Protein AF-A0A923J3U8-F1 (afdb_monomer_lite)

Secondary structure (DSSP, 8-state):
-----PPPHHHHHHHHHHHHHHHHHHSSPPPHHHHHHHHTSHHHHHHHHHHHHHHHHT--

Structure (mmCIF, N/CA/C/O backbone):
data_AF-A0A923J3U8-F1
#
_entry.id   AF-A0A923J3U8-F1
#
loop_
_atom_site.group_PDB
_atom_site.id
_atom_site.type_symbol
_atom_site.label_atom_id
_atom_site.label_alt_id
_atom_site.label_comp_id
_atom_site.label_asym_id
_atom_site.label_entity_id
_atom_site.label_seq_id
_atom_site.pdbx_PDB_ins_code
_atom_site.Cartn_x
_atom_site.Cartn_y
_atom_site.Cartn_z
_atom_site.occupancy
_atom_site.B_iso_or_equiv
_atom_site.auth_seq_id
_atom_site.auth_comp_id
_atom_site.auth_asym_id
_atom_site.auth_atom_id
_atom_site.pdbx_PDB_model_num
ATOM 1 N N . MET A 1 1 ? 9.658 -28.189 9.900 1.00 41.75 1 MET A N 1
ATOM 2 C CA . MET A 1 1 ? 8.798 -27.543 8.888 1.00 41.75 1 MET A CA 1
ATOM 3 C C . MET A 1 1 ? 7.868 -26.626 9.658 1.00 41.75 1 MET A C 1
ATOM 5 O O . MET A 1 1 ? 6.953 -27.126 10.299 1.00 41.75 1 MET A O 1
ATOM 9 N N . SER A 1 2 ? 8.207 -25.340 9.758 1.00 45.69 2 SER A N 1
ATOM 10 C CA . SER A 1 2 ? 7.415 -24.388 10.545 1.00 45.69 2 SER A CA 1
ATOM 11 C C . SER A 1 2 ? 6.089 -24.145 9.824 1.00 45.69 2 SER 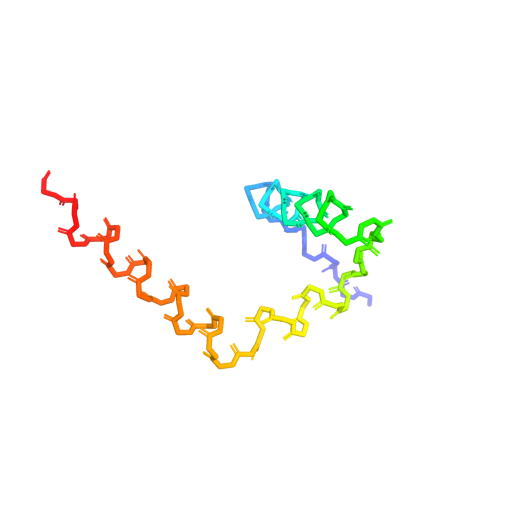A C 1
ATOM 13 O O . SER A 1 2 ? 6.115 -23.941 8.611 1.00 45.69 2 SER A O 1
ATOM 15 N N . PRO A 1 3 ? 4.942 -24.228 10.515 1.00 48.34 3 PRO A N 1
ATOM 16 C CA . PRO A 1 3 ? 3.650 -24.056 9.877 1.00 48.34 3 PRO A CA 1
ATOM 17 C C . PRO A 1 3 ? 3.607 -22.626 9.353 1.00 48.34 3 PRO A C 1
ATOM 19 O O . PRO A 1 3 ? 3.774 -21.689 10.129 1.00 48.34 3 PRO A O 1
ATOM 22 N N . HIS A 1 4 ? 3.445 -22.456 8.043 1.00 48.69 4 HIS A N 1
ATOM 23 C CA . HIS A 1 4 ? 3.158 -21.156 7.455 1.00 48.69 4 HIS A CA 1
ATOM 24 C C . HIS A 1 4 ? 1.912 -20.616 8.157 1.00 48.69 4 HIS A C 1
ATOM 26 O O . HIS A 1 4 ? 0.802 -21.112 7.950 1.00 48.69 4 HIS A O 1
ATOM 32 N N . GLN A 1 5 ? 2.125 -19.687 9.087 1.00 62.72 5 GLN A N 1
ATOM 33 C CA . GLN A 1 5 ? 1.070 -19.014 9.816 1.00 62.72 5 GLN A CA 1
ATOM 34 C C . GLN A 1 5 ? 0.215 -18.326 8.760 1.00 62.72 5 GLN A C 1
ATOM 36 O O . GLN A 1 5 ? 0.711 -17.468 8.033 1.00 62.72 5 GLN A O 1
ATOM 41 N N . ARG A 1 6 ? -1.033 -18.784 8.599 1.00 70.88 6 ARG A N 1
ATOM 42 C CA . ARG A 1 6 ? -1.959 -18.150 7.663 1.00 70.88 6 ARG A CA 1
ATOM 43 C C . ARG A 1 6 ? -2.052 -16.681 8.050 1.00 70.88 6 ARG A C 1
ATOM 45 O O . ARG A 1 6 ? -2.318 -16.373 9.213 1.00 70.88 6 ARG A O 1
ATOM 52 N N . ILE A 1 7 ? -1.779 -15.818 7.082 1.00 76.81 7 ILE A N 1
ATOM 53 C CA . ILE A 1 7 ? -2.021 -14.388 7.202 1.00 76.81 7 ILE A CA 1
ATOM 54 C C . ILE A 1 7 ? -3.532 -14.209 7.406 1.00 76.81 7 ILE A C 1
ATOM 56 O O . ILE A 1 7 ? -4.331 -14.956 6.836 1.00 76.81 7 ILE A O 1
ATOM 60 N N . ASP A 1 8 ? -3.910 -13.295 8.299 1.00 89.81 8 ASP A N 1
ATOM 61 C CA . ASP A 1 8 ? -5.315 -12.957 8.524 1.00 89.81 8 ASP A CA 1
ATOM 62 C C . ASP A 1 8 ? -5.953 -12.502 7.195 1.00 89.81 8 ASP A C 1
ATOM 64 O O . ASP A 1 8 ? -5.313 -11.719 6.489 1.00 89.81 8 ASP A O 1
ATOM 68 N N . PRO A 1 9 ? -7.173 -12.949 6.836 1.00 90.25 9 PRO A N 1
ATOM 69 C CA . PRO A 1 9 ? -7.809 -12.569 5.574 1.00 90.25 9 PRO A CA 1
ATOM 70 C C . PRO A 1 9 ? -7.852 -11.056 5.334 1.00 90.25 9 PRO A C 1
ATOM 72 O O . PRO A 1 9 ? -7.639 -10.618 4.211 1.00 90.25 9 PRO A O 1
ATOM 75 N N . VAL A 1 10 ? -8.030 -10.251 6.388 1.00 92.44 10 VAL A N 1
ATOM 76 C CA . VAL A 1 10 ? -8.042 -8.783 6.275 1.00 92.44 10 VAL A CA 1
ATOM 77 C C . VAL A 1 10 ? -6.687 -8.253 5.803 1.00 92.44 10 VAL A C 1
ATOM 79 O O . VAL A 1 10 ? -6.618 -7.303 5.025 1.00 92.44 10 VAL A O 1
ATOM 82 N N . LEU A 1 11 ? -5.594 -8.865 6.263 1.00 91.69 11 LEU A N 1
ATOM 83 C CA . LEU A 1 11 ? -4.252 -8.492 5.833 1.00 91.69 11 LEU A CA 1
ATOM 84 C C . LEU A 1 11 ? -3.956 -9.008 4.418 1.00 91.69 11 LEU A C 1
ATOM 86 O O . LEU A 1 11 ? -3.267 -8.323 3.670 1.00 91.69 11 LEU A O 1
ATOM 90 N N . THR A 1 12 ? -4.505 -10.160 4.024 1.00 92.62 12 THR A N 1
ATOM 91 C CA . THR A 1 12 ? -4.433 -10.638 2.634 1.00 92.62 12 THR A CA 1
ATOM 92 C C . THR A 1 12 ? -5.124 -9.669 1.672 1.00 92.62 12 THR A C 1
ATOM 94 O O . THR A 1 12 ? -4.479 -9.214 0.733 1.00 92.62 12 THR A O 1
ATOM 97 N N . ASP A 1 13 ? -6.361 -9.254 1.954 1.00 94.94 13 ASP A N 1
ATOM 98 C CA . ASP A 1 13 ? -7.105 -8.315 1.098 1.00 94.94 13 ASP A CA 1
ATOM 99 C C . ASP A 1 13 ? -6.386 -6.956 0.964 1.00 94.94 13 ASP A C 1
ATOM 101 O O . ASP A 1 13 ? -6.384 -6.319 -0.096 1.00 94.94 13 ASP A O 1
ATOM 105 N N . ALA A 1 14 ? -5.736 -6.501 2.042 1.00 95.50 14 ALA A N 1
ATOM 106 C CA . ALA A 1 14 ? -4.934 -5.281 2.025 1.00 95.50 14 ALA A CA 1
ATOM 107 C C . ALA A 1 14 ? -3.686 -5.418 1.137 1.00 95.50 14 ALA A C 1
ATOM 109 O O . ALA A 1 14 ? -3.353 -4.487 0.402 1.00 95.50 14 ALA A O 1
ATOM 110 N N . LEU A 1 15 ? -3.004 -6.567 1.183 1.00 95.56 15 LEU A N 1
ATOM 111 C CA . LEU A 1 15 ? -1.847 -6.842 0.329 1.00 95.56 15 LEU A CA 1
ATOM 112 C C . LEU A 1 15 ? -2.250 -6.938 -1.148 1.00 95.56 15 LEU A C 1
ATOM 114 O O . LEU A 1 15 ? -1.565 -6.351 -1.983 1.00 95.56 15 LEU A O 1
ATO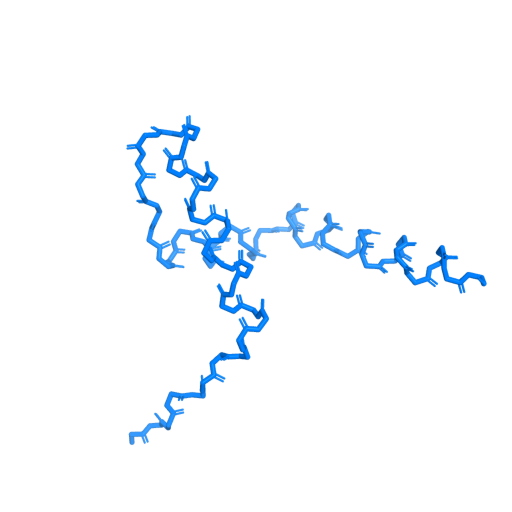M 118 N N . ASP A 1 16 ? -3.386 -7.567 -1.457 1.00 95.94 16 ASP A N 1
ATOM 119 C CA . ASP A 1 16 ? -3.930 -7.628 -2.821 1.00 95.94 16 ASP A CA 1
ATOM 120 C C . ASP A 1 16 ? -4.247 -6.222 -3.351 1.00 95.94 16 ASP A C 1
ATOM 122 O O . ASP A 1 16 ? -3.855 -5.865 -4.461 1.00 95.94 16 ASP A O 1
ATOM 126 N N . THR A 1 17 ? -4.857 -5.371 -2.519 1.00 97.69 17 THR A N 1
ATOM 127 C CA . THR A 1 17 ? -5.137 -3.968 -2.869 1.00 97.69 17 THR A CA 1
ATOM 128 C C . THR A 1 17 ? -3.856 -3.188 -3.189 1.00 97.69 17 THR A C 1
ATOM 130 O O . THR A 1 17 ? -3.819 -2.404 -4.141 1.00 97.69 17 THR A O 1
ATOM 133 N N . VAL A 1 18 ? -2.791 -3.391 -2.407 1.00 97.12 18 VAL A N 1
ATOM 134 C CA . VAL A 1 18 ? -1.480 -2.769 -2.658 1.00 97.12 18 VAL A CA 1
ATOM 135 C C . VAL A 1 18 ? -0.880 -3.281 -3.968 1.00 97.12 18 VAL A C 1
ATOM 137 O O . VAL A 1 18 ? -0.370 -2.477 -4.753 1.00 97.12 18 VAL A O 1
ATOM 140 N N . SER A 1 19 ? -0.964 -4.588 -4.221 1.00 97.75 19 SER A N 1
ATOM 141 C CA . SER A 1 19 ? -0.452 -5.214 -5.443 1.00 97.75 19 SER A CA 1
ATOM 142 C C . SER A 1 19 ? -1.145 -4.663 -6.688 1.00 97.75 19 SER A C 1
ATOM 144 O O . SER A 1 19 ? -0.484 -4.153 -7.599 1.00 97.75 19 SER A O 1
ATOM 146 N N . ASP A 1 20 ? -2.481 -4.635 -6.667 1.00 98.25 20 ASP A N 1
ATOM 147 C CA . ASP A 1 20 ? -3.312 -4.080 -7.733 1.00 98.25 20 ASP A CA 1
ATOM 148 C C . ASP A 1 20 ? -2.988 -2.611 -7.996 1.00 98.25 20 ASP A C 1
ATOM 150 O O . ASP A 1 20 ? -2.838 -2.202 -9.151 1.00 98.25 20 ASP A O 1
ATOM 154 N N . PHE A 1 21 ? -2.842 -1.808 -6.940 1.00 98.25 21 PHE A N 1
ATOM 155 C CA . PHE A 1 21 ? -2.476 -0.403 -7.073 1.00 98.25 21 PHE A CA 1
ATOM 156 C C . PHE A 1 21 ? -1.115 -0.241 -7.758 1.00 98.25 21 PHE A C 1
ATOM 158 O O . PHE A 1 21 ? -1.006 0.507 -8.733 1.00 98.25 21 PHE A O 1
ATOM 165 N N . ILE A 1 22 ? -0.084 -0.960 -7.298 1.00 98.19 22 ILE A N 1
ATOM 166 C CA . ILE A 1 22 ? 1.264 -0.875 -7.876 1.00 98.19 22 ILE A CA 1
ATOM 167 C C . ILE A 1 22 ? 1.239 -1.305 -9.343 1.00 98.19 22 ILE A C 1
ATOM 169 O O . ILE A 1 22 ? 1.783 -0.598 -10.199 1.00 98.19 22 ILE A O 1
ATOM 173 N N . ARG A 1 23 ? 0.556 -2.405 -9.664 1.00 98.38 23 ARG A N 1
ATOM 174 C CA . ARG A 1 23 ? 0.383 -2.854 -11.045 1.00 98.38 23 ARG A CA 1
ATOM 175 C C . ARG A 1 23 ? -0.318 -1.802 -11.900 1.00 98.38 23 ARG A C 1
ATOM 177 O O . ARG A 1 23 ? 0.116 -1.555 -13.022 1.00 98.38 23 ARG A O 1
ATOM 184 N N . GLN A 1 24 ? -1.389 -1.185 -11.406 1.00 98.62 24 GLN A N 1
ATOM 185 C CA . GLN A 1 24 ? -2.144 -0.182 -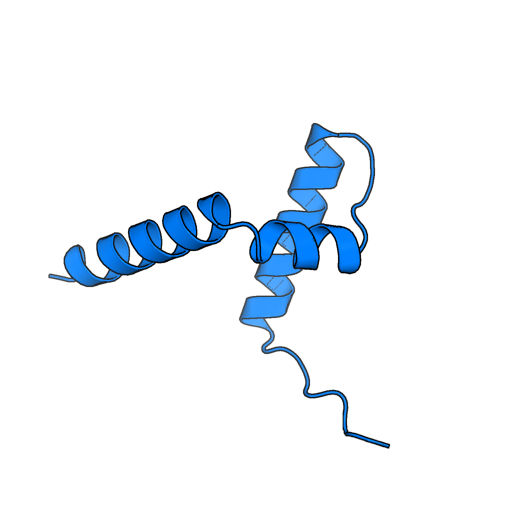12.160 1.00 98.62 24 GLN A CA 1
ATOM 186 C C . GLN A 1 24 ? -1.302 1.055 -12.483 1.00 98.62 24 GLN A C 1
ATOM 188 O O . GLN A 1 24 ? -1.396 1.579 -13.592 1.00 98.62 24 GLN A O 1
ATOM 193 N N . VAL A 1 25 ? -0.471 1.516 -11.543 1.00 98.19 25 VAL A N 1
ATOM 194 C CA . VAL A 1 25 ? 0.301 2.758 -11.717 1.00 98.19 25 VAL A CA 1
ATOM 195 C C . VAL A 1 25 ? 1.652 2.549 -12.402 1.00 98.19 25 VAL A C 1
ATOM 197 O O . VAL A 1 25 ? 2.131 3.457 -13.078 1.00 98.19 25 VAL A O 1
ATOM 200 N N . THR A 1 26 ? 2.271 1.375 -12.254 1.00 97.62 26 THR A N 1
ATOM 201 C CA . THR A 1 26 ? 3.595 1.073 -12.835 1.00 97.62 26 THR A CA 1
ATOM 202 C C . THR A 1 26 ? 3.533 0.188 -14.081 1.00 97.62 26 THR A C 1
ATOM 204 O O . THR A 1 26 ? 4.495 0.136 -14.846 1.00 97.62 26 THR A O 1
ATOM 207 N N . GLY A 1 27 ? 2.421 -0.521 -14.295 1.00 98.31 27 GLY A N 1
ATOM 208 C CA . GLY A 1 27 ? 2.280 -1.556 -15.320 1.00 98.31 27 GLY A CA 1
ATOM 209 C C . GLY A 1 27 ? 2.951 -2.891 -14.971 1.00 98.31 27 GLY A C 1
ATOM 210 O O . GLY A 1 27 ? 2.903 -3.811 -15.787 1.00 98.31 27 GLY A O 1
ATOM 211 N N . VAL A 1 28 ? 3.570 -3.014 -13.791 1.00 97.38 28 VAL A N 1
ATOM 212 C CA . VAL A 1 28 ? 4.319 -4.201 -13.355 1.00 97.38 28 VAL A CA 1
ATOM 213 C C . VAL A 1 28 ? 3.777 -4.693 -12.015 1.00 97.38 28 VAL A C 1
ATOM 215 O O . VAL A 1 28 ? 3.609 -3.915 -11.081 1.00 97.38 28 VAL A O 1
ATOM 218 N N . GLU A 1 29 ? 3.505 -5.993 -11.930 1.00 96.69 29 GLU A N 1
ATOM 219 C CA . GLU A 1 29 ? 3.119 -6.645 -10.677 1.00 96.69 29 GLU A CA 1
ATOM 220 C C . GLU A 1 29 ? 4.314 -6.655 -9.708 1.00 96.69 29 GLU A C 1
ATOM 222 O O . GLU A 1 29 ? 5.392 -7.115 -10.106 1.00 96.69 29 GLU A O 1
ATOM 227 N N . PRO A 1 30 ? 4.169 -6.168 -8.465 1.00 97.56 30 PRO A N 1
ATOM 228 C CA . PRO A 1 30 ? 5.227 -6.291 -7.473 1.00 97.56 30 PRO A CA 1
ATOM 229 C C . PRO A 1 30 ? 5.369 -7.741 -6.999 1.00 97.56 30 PRO A C 1
ATOM 231 O O . PRO A 1 30 ? 4.419 -8.522 -6.991 1.00 97.56 30 PRO A O 1
ATOM 234 N N . THR A 1 31 ? 6.563 -8.105 -6.544 1.00 97.06 31 THR A N 1
ATOM 235 C CA . THR A 1 31 ? 6.751 -9.346 -5.789 1.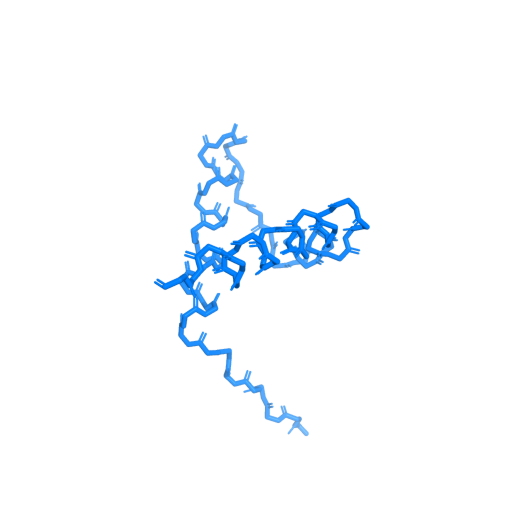00 97.06 31 THR A CA 1
ATOM 236 C C . THR A 1 31 ? 6.422 -9.132 -4.310 1.00 97.06 31 THR A C 1
ATOM 238 O O . THR A 1 31 ? 6.491 -8.015 -3.793 1.00 97.06 31 THR A O 1
ATOM 241 N N . GLU A 1 32 ? 6.149 -10.216 -3.579 1.00 93.44 32 GLU A N 1
ATOM 242 C CA . GLU A 1 32 ? 5.998 -10.157 -2.116 1.00 93.44 32 GLU A CA 1
ATOM 243 C C . GLU A 1 32 ? 7.230 -9.539 -1.429 1.00 93.44 32 GLU A C 1
ATOM 245 O O . GLU A 1 32 ? 7.100 -8.842 -0.424 1.00 93.44 32 GLU A O 1
ATOM 250 N N . ALA A 1 33 ? 8.429 -9.757 -1.986 1.00 96.38 33 ALA A N 1
ATOM 251 C CA . ALA A 1 33 ? 9.668 -9.183 -1.471 1.00 96.38 33 ALA A CA 1
ATOM 252 C C . ALA A 1 33 ? 9.727 -7.659 -1.663 1.00 96.38 33 ALA A C 1
ATOM 254 O O . ALA A 1 33 ? 10.178 -6.961 -0.755 1.00 96.38 33 ALA A O 1
ATOM 255 N N . ASP A 1 34 ? 9.234 -7.143 -2.794 1.00 97.62 34 ASP A N 1
ATOM 256 C CA . ASP A 1 34 ? 9.153 -5.699 -3.046 1.00 97.62 34 ASP A CA 1
ATOM 257 C C . ASP A 1 34 ? 8.214 -5.025 -2.040 1.00 97.62 34 ASP A C 1
ATOM 259 O O . ASP A 1 34 ? 8.560 -4.006 -1.440 1.00 97.62 34 ASP A O 1
ATOM 263 N N . ILE A 1 35 ? 7.044 -5.631 -1.805 1.00 96.88 35 ILE A N 1
ATOM 264 C CA . ILE A 1 35 ? 6.064 -5.130 -0.833 1.00 96.88 35 ILE A CA 1
ATOM 265 C C . ILE A 1 35 ? 6.642 -5.189 0.587 1.00 96.88 35 ILE A C 1
ATOM 267 O O . ILE A 1 35 ? 6.548 -4.211 1.328 1.00 96.88 35 ILE A O 1
ATOM 271 N N . ALA A 1 36 ? 7.275 -6.299 0.9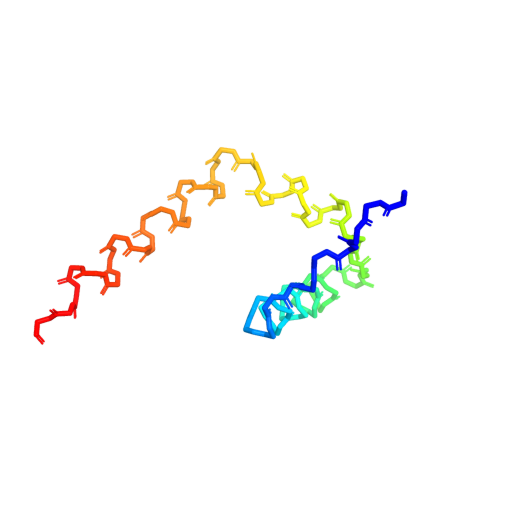75 1.00 96.00 36 ALA A N 1
ATOM 272 C CA . ALA A 1 36 ? 7.867 -6.449 2.303 1.00 96.00 36 ALA A CA 1
ATOM 273 C C . ALA A 1 36 ? 8.998 -5.437 2.562 1.00 96.00 36 ALA A C 1
ATOM 275 O O . ALA A 1 36 ? 9.067 -4.845 3.644 1.00 96.00 36 ALA A O 1
ATOM 276 N N . ASP A 1 37 ? 9.869 -5.202 1.575 1.00 97.75 37 ASP A N 1
ATOM 277 C CA . ASP A 1 37 ? 10.908 -4.176 1.676 1.00 97.75 37 ASP A CA 1
ATOM 278 C C . ASP A 1 37 ? 10.284 -2.782 1.815 1.00 97.75 37 ASP A C 1
ATOM 280 O O . ASP A 1 37 ? 10.644 -2.042 2.731 1.00 97.75 37 ASP A O 1
ATOM 284 N N . ALA A 1 38 ? 9.288 -2.448 0.987 1.00 97.25 38 ALA A N 1
ATOM 285 C CA . ALA A 1 38 ? 8.602 -1.160 1.042 1.00 97.25 38 ALA A CA 1
ATOM 286 C C . ALA A 1 38 ? 7.932 -0.910 2.404 1.00 97.25 38 ALA A C 1
ATOM 288 O O . ALA A 1 38 ? 8.146 0.143 3.010 1.00 97.25 38 ALA A O 1
ATOM 289 N N . LEU A 1 39 ? 7.186 -1.890 2.926 1.00 96.56 39 LEU A N 1
ATOM 290 C CA . LEU A 1 39 ? 6.490 -1.804 4.217 1.00 96.56 39 LEU A CA 1
ATOM 291 C C . LEU A 1 39 ? 7.441 -1.610 5.408 1.00 96.56 39 LEU A C 1
ATOM 293 O O . LEU A 1 39 ? 7.027 -1.099 6.447 1.00 96.56 39 LEU A O 1
ATOM 297 N N . THR A 1 40 ? 8.713 -1.990 5.265 1.00 96.56 40 THR A N 1
ATOM 298 C CA . THR A 1 40 ? 9.729 -1.864 6.322 1.00 96.56 40 THR A CA 1
ATOM 299 C C . THR A 1 40 ? 10.636 -0.642 6.157 1.00 96.56 40 THR A C 1
ATOM 301 O O . THR A 1 40 ? 11.534 -0.413 6.973 1.00 96.56 40 THR A O 1
ATOM 304 N N . ARG A 1 41 ? 10.388 0.220 5.159 1.00 98.06 41 ARG A N 1
ATOM 305 C CA . ARG A 1 41 ? 11.067 1.518 5.049 1.00 98.06 41 ARG A CA 1
ATOM 306 C C . ARG A 1 41 ? 10.550 2.491 6.108 1.00 98.06 41 ARG A C 1
ATOM 308 O O . ARG A 1 41 ? 9.350 2.616 6.329 1.00 98.06 41 ARG A O 1
ATOM 315 N N . TYR A 1 42 ? 11.470 3.237 6.727 1.00 97.38 42 TYR A N 1
ATOM 316 C CA . TYR A 1 42 ? 11.168 4.146 7.843 1.00 97.38 42 TYR A CA 1
ATOM 317 C C . TYR A 1 42 ? 10.017 5.116 7.552 1.00 97.38 42 TYR A C 1
ATOM 319 O O . TYR A 1 42 ? 9.131 5.274 8.385 1.00 97.38 42 TYR A O 1
ATOM 327 N N . PHE A 1 43 ? 10.013 5.746 6.374 1.00 97.06 43 PHE A N 1
ATOM 328 C CA . PHE A 1 43 ? 8.970 6.705 6.019 1.00 97.06 43 PHE A CA 1
ATOM 329 C C . PHE A 1 43 ? 7.592 6.032 5.913 1.00 97.06 43 PHE A C 1
ATOM 331 O O . PHE A 1 43 ? 6.635 6.560 6.460 1.00 97.06 43 PHE A O 1
ATOM 338 N N . VAL A 1 44 ? 7.502 4.832 5.326 1.00 97.38 44 VAL A N 1
ATOM 339 C CA . VAL A 1 44 ? 6.246 4.064 5.239 1.00 97.38 44 VAL A CA 1
ATOM 340 C C . VAL A 1 44 ? 5.759 3.663 6.627 1.00 97.38 44 VAL A C 1
ATOM 342 O O . VAL A 1 44 ? 4.594 3.868 6.954 1.00 97.38 44 VAL A O 1
ATOM 345 N N . MET A 1 45 ? 6.653 3.156 7.481 1.00 98.06 45 MET A N 1
ATOM 346 C CA . MET A 1 45 ? 6.300 2.829 8.865 1.00 98.06 45 MET A CA 1
ATOM 347 C C . MET A 1 45 ? 5.813 4.060 9.640 1.00 98.06 45 MET A C 1
ATOM 349 O O . MET A 1 45 ? 4.901 3.943 10.458 1.00 98.06 45 MET A O 1
ATOM 353 N N . ASN A 1 46 ? 6.394 5.236 9.383 1.00 98.00 46 ASN A N 1
ATOM 354 C CA . ASN A 1 46 ? 5.953 6.474 10.011 1.00 98.00 46 ASN A CA 1
ATOM 355 C C . ASN A 1 46 ? 4.541 6.880 9.555 1.00 98.00 46 ASN A C 1
ATOM 357 O O . ASN A 1 46 ? 3.720 7.186 10.412 1.00 98.00 46 ASN A O 1
ATOM 361 N N . GLU A 1 47 ? 4.238 6.796 8.256 1.00 97.88 47 GLU A N 1
ATOM 362 C CA . GLU A 1 47 ? 2.891 7.058 7.718 1.00 97.88 47 GLU A CA 1
ATOM 363 C C . GLU A 1 47 ? 1.847 6.077 8.277 1.00 97.88 47 GLU A C 1
ATOM 365 O O . GLU A 1 47 ? 0.764 6.483 8.691 1.00 97.88 47 GLU A O 1
ATOM 370 N N . ILE A 1 48 ? 2.182 4.781 8.369 1.00 97.06 48 ILE A N 1
ATOM 371 C CA . ILE A 1 48 ? 1.305 3.769 8.985 1.00 97.06 48 ILE A CA 1
ATOM 372 C C . ILE A 1 48 ? 1.029 4.126 10.453 1.00 97.06 48 ILE A C 1
ATOM 374 O O . ILE A 1 48 ? -0.118 4.079 10.900 1.00 97.06 48 ILE A O 1
ATOM 378 N N . LYS A 1 49 ? 2.069 4.499 11.211 1.00 97.56 49 LYS A N 1
ATOM 379 C CA . LYS A 1 49 ? 1.947 4.925 12.613 1.00 97.56 49 LYS A CA 1
ATOM 380 C C . LYS A 1 49 ? 1.049 6.162 12.738 1.00 97.56 49 LYS A C 1
ATOM 382 O O . LYS A 1 49 ? 0.133 6.137 13.558 1.00 97.56 49 LYS A O 1
ATOM 387 N N . ASP A 1 50 ? 1.275 7.192 11.923 1.00 97.62 50 ASP A N 1
ATOM 388 C CA . ASP A 1 50 ? 0.500 8.440 11.940 1.00 97.62 50 ASP A CA 1
ATOM 389 C C . ASP A 1 50 ? -0.978 8.180 11.579 1.00 97.62 50 ASP A C 1
ATOM 391 O O . ASP A 1 50 ? -1.884 8.645 12.273 1.00 97.62 50 ASP A O 1
ATOM 395 N N . HIS A 1 51 ? -1.248 7.337 10.575 1.00 96.38 51 HIS A N 1
ATOM 396 C CA . HIS A 1 51 ? -2.607 6.930 10.209 1.00 96.38 51 HIS A CA 1
ATOM 397 C C . HIS A 1 51 ? -3.326 6.179 11.343 1.00 96.38 51 HIS A C 1
ATOM 399 O O . HIS A 1 51 ? -4.485 6.467 11.648 1.00 96.38 51 HIS A O 1
ATOM 405 N N . ILE A 1 52 ? -2.645 5.239 12.011 1.00 96.38 52 ILE A N 1
ATOM 406 C CA . ILE A 1 52 ? -3.206 4.501 13.155 1.00 96.38 52 ILE A CA 1
ATOM 407 C C . ILE A 1 52 ? -3.525 5.444 14.320 1.00 96.38 52 ILE A C 1
ATOM 409 O O . ILE A 1 52 ? -4.559 5.272 14.969 1.00 96.38 52 ILE A O 1
ATOM 413 N N . GLN A 1 53 ? -2.654 6.416 14.606 1.00 96.88 53 GLN A N 1
ATOM 414 C CA . GLN A 1 53 ? -2.898 7.420 15.645 1.00 96.88 53 GLN A CA 1
ATOM 415 C C . GLN A 1 53 ? -4.136 8.253 15.310 1.00 96.88 53 GLN A C 1
ATOM 417 O O . GLN A 1 53 ? -5.053 8.312 16.125 1.00 96.88 53 GLN A O 1
ATOM 422 N N . MET A 1 54 ? -4.226 8.762 14.079 1.00 95.50 54 MET A N 1
ATOM 423 C CA . MET A 1 54 ? -5.384 9.521 13.604 1.00 95.50 54 MET A CA 1
ATOM 424 C C . MET A 1 54 ? -6.698 8.734 13.729 1.00 95.50 54 MET A C 1
ATOM 426 O O . MET A 1 54 ? -7.689 9.275 14.212 1.00 95.50 54 MET A O 1
ATOM 430 N N . MET A 1 55 ? -6.725 7.451 13.343 1.00 94.69 55 MET A N 1
ATOM 431 C CA . MET A 1 55 ? -7.933 6.621 13.482 1.00 94.69 55 MET A CA 1
ATOM 432 C C . MET A 1 55 ? -8.366 6.444 14.942 1.00 94.69 55 MET A C 1
ATOM 434 O O . MET A 1 55 ? -9.558 6.429 15.239 1.00 94.69 55 MET A O 1
ATOM 438 N N . ARG A 1 56 ? -7.404 6.290 15.858 1.00 94.62 56 ARG A N 1
ATOM 439 C CA . ARG A 1 56 ? -7.679 6.097 17.290 1.00 94.62 56 ARG A CA 1
ATOM 440 C C . ARG A 1 56 ? -8.109 7.388 17.979 1.00 94.62 56 ARG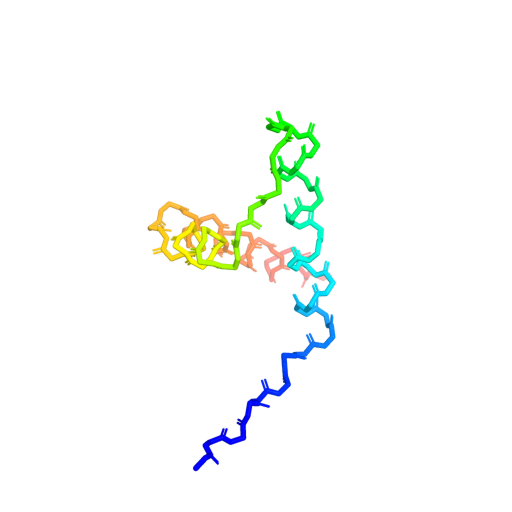 A C 1
ATOM 442 O O . ARG A 1 56 ? -8.919 7.325 18.892 1.00 94.62 56 ARG A O 1
ATOM 449 N N . GLU A 1 57 ? -7.571 8.525 17.551 1.00 89.69 57 GLU A N 1
ATOM 450 C CA . GLU A 1 57 ? -7.916 9.854 18.069 1.00 89.69 57 GLU A CA 1
ATOM 451 C C . GLU A 1 57 ? -9.255 10.363 17.520 1.00 89.69 57 GLU A C 1
ATOM 453 O O . GLU A 1 57 ? -9.983 11.036 18.234 1.00 89.69 57 GLU A O 1
ATOM 458 N N . GLY A 1 58 ? -9.615 10.008 16.281 1.00 65.50 58 GLY A N 1
ATOM 459 C CA . GLY A 1 58 ? -10.910 10.335 15.667 1.00 65.50 58 GLY A CA 1
ATOM 460 C C . GLY A 1 58 ? -12.070 9.417 16.072 1.00 65.50 58 GLY A C 1
ATOM 461 O O . GLY A 1 58 ? -13.127 9.470 15.446 1.00 65.50 58 GLY A O 1
ATOM 462 N N . SER A 1 59 ? -11.866 8.552 17.069 1.00 58.19 59 SER A N 1
ATOM 463 C CA . SER A 1 59 ? -12.887 7.671 17.642 1.00 58.19 59 SER A CA 1
ATOM 464 C C . SER A 1 59 ? -13.479 8.304 18.910 1.00 58.19 59 SER A C 1
ATOM 466 O O . SER A 1 59 ? -13.242 7.801 20.008 1.00 58.19 59 SER A O 1
ATOM 468 N N . ASP A 1 60 ? -14.198 9.419 18.750 1.00 50.59 60 ASP A N 1
ATOM 469 C CA . ASP A 1 60 ? -15.077 9.993 19.788 1.00 50.59 60 ASP A CA 1
ATOM 470 C C . ASP A 1 60 ? -16.457 9.307 19.793 1.00 50.59 60 ASP A C 1
ATOM 472 O O . ASP A 1 60 ? -17.039 9.120 18.695 1.00 50.59 60 ASP A O 1
#

Sequence (60 aa):
MSPHQRIDPVLTDALDTVSDFIRQVTGVEPTEADIADALTRYFVMNEIKDHIQMMREGSD

pLDDT: mean 89.73, std 15.5, range [41.75, 98.62]

Radius of gyration: 14.27 Å; chains: 1; bounding box: 26×38×35 Å

Foldseek 3Di:
DDPPDDDDVVVVVVVVVVQVVCCVVVVDGDDPVRVVVVCPDPVNVVVVVVVVVVVVVPPD